Protein AF-A0ABD5AXC2-F1 (afdb_monomer_lite)

Radius of gyration: 15.1 Å; chains: 1; bounding box: 23×10×56 Å

Secondary structure (DSSP, 8-state):
-HHHHHHHHHHHHHHHHTT-EEEE-SS-EEEE-PPTT---------

Organism: Staphylococcus chromogenes (NCBI:txid46126)

Sequence (46 aa):
MAKQNERIQNVVHMLSSIGVKVKKTKSRLDIMRSLPNAKPATEKLK

Structure (mmCIF, N/CA/C/O backbone):
data_AF-A0ABD5AXC2-F1
#
_entry.id   AF-A0ABD5AXC2-F1
#
loop_
_atom_site.group_PDB
_atom_site.id
_atom_site.type_symbol
_atom_site.label_atom_id
_atom_site.label_alt_id
_atom_site.label_comp_id
_atom_site.label_asym_id
_atom_site.label_entity_id
_atom_site.label_seq_id
_atom_site.pdbx_PDB_ins_code
_atom_site.Cartn_x
_atom_site.Cartn_y
_atom_site.Cartn_z
_at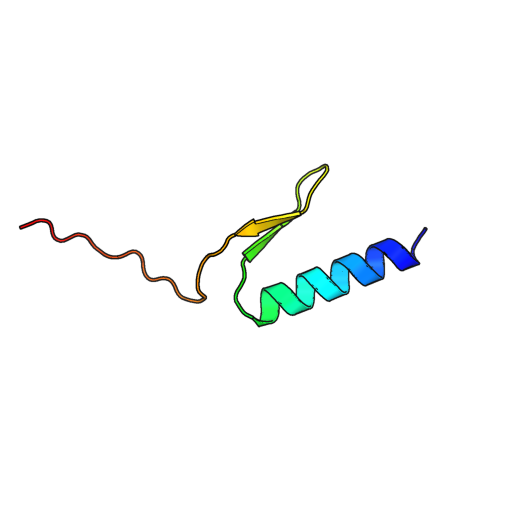om_site.occupancy
_atom_site.B_iso_or_equiv
_atom_site.auth_seq_id
_atom_site.auth_comp_id
_atom_site.auth_asym_id
_atom_site.auth_atom_id
_atom_site.pdbx_PDB_model_num
ATOM 1 N N . MET A 1 1 ? -6.442 -2.976 19.532 1.00 48.69 1 MET A N 1
ATOM 2 C CA . MET A 1 1 ? -6.763 -2.761 18.100 1.00 48.69 1 MET A CA 1
ATOM 3 C C . MET A 1 1 ? -5.739 -1.891 17.347 1.00 48.69 1 MET A C 1
ATOM 5 O O . MET A 1 1 ? -5.669 -2.009 16.134 1.00 48.69 1 MET A O 1
ATOM 9 N N . ALA A 1 2 ? -4.881 -1.099 18.015 1.00 59.81 2 ALA A N 1
ATOM 10 C CA . ALA A 1 2 ? -3.852 -0.271 17.353 1.00 59.81 2 ALA A CA 1
ATOM 11 C C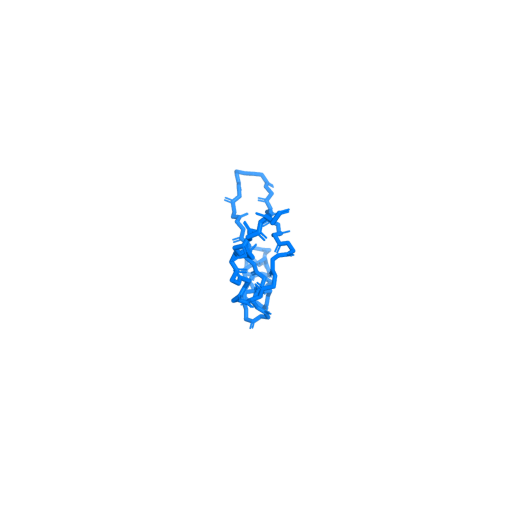 . ALA A 1 2 ? -2.676 -1.058 16.719 1.00 59.81 2 ALA A C 1
ATOM 13 O O . ALA A 1 2 ? -2.298 -0.790 15.582 1.00 59.81 2 ALA A O 1
ATOM 14 N N . LYS A 1 3 ? -2.175 -2.108 17.394 1.00 67.12 3 LYS A N 1
ATOM 15 C CA . LYS A 1 3 ? -1.011 -2.913 16.951 1.00 67.12 3 LYS A CA 1
ATOM 16 C C . LYS A 1 3 ? -1.127 -3.538 15.554 1.00 67.12 3 LYS A C 1
ATOM 18 O O . LYS A 1 3 ? -0.119 -3.747 14.887 1.00 67.12 3 LYS A O 1
ATOM 23 N N . GLN A 1 4 ? -2.334 -3.897 15.112 1.00 71.25 4 GLN A N 1
ATOM 24 C CA . GLN A 1 4 ? -2.523 -4.472 13.772 1.00 71.25 4 GLN A CA 1
ATOM 25 C C . GLN A 1 4 ? -2.416 -3.406 12.679 1.00 71.25 4 GLN A C 1
ATOM 27 O O . GLN A 1 4 ? -1.861 -3.674 11.618 1.00 71.25 4 GLN A O 1
ATOM 32 N N . ASN A 1 5 ? -2.888 -2.190 12.955 1.00 76.94 5 ASN A N 1
ATOM 33 C CA . ASN A 1 5 ? -2.829 -1.085 12.006 1.00 76.94 5 ASN A CA 1
ATOM 34 C C . ASN A 1 5 ? -1.378 -0.624 11.781 1.00 76.94 5 ASN A C 1
ATOM 36 O O . ASN A 1 5 ? -0.981 -0.389 10.645 1.00 76.94 5 ASN A O 1
ATOM 40 N N . GLU A 1 6 ? -0.565 -0.600 12.841 1.00 81.19 6 GLU A N 1
ATOM 41 C CA . GLU A 1 6 ? 0.876 -0.300 12.771 1.00 81.19 6 GLU A CA 1
ATOM 42 C C . GLU A 1 6 ? 1.642 -1.318 11.916 1.00 81.19 6 GLU A C 1
ATOM 44 O O . GLU A 1 6 ? 2.429 -0.946 11.049 1.00 81.19 6 GLU A O 1
ATOM 49 N N . ARG A 1 7 ? 1.370 -2.620 12.091 1.00 82.94 7 ARG A N 1
ATOM 50 C CA . ARG A 1 7 ? 1.998 -3.674 11.272 1.00 82.94 7 ARG A CA 1
ATOM 51 C C . ARG A 1 7 ? 1.659 -3.527 9.794 1.00 82.94 7 ARG A C 1
ATOM 53 O O . ARG A 1 7 ? 2.537 -3.668 8.948 1.00 82.94 7 ARG A O 1
ATOM 60 N N . ILE A 1 8 ? 0.398 -3.227 9.486 1.00 84.81 8 ILE A N 1
ATOM 61 C CA . ILE A 1 8 ? -0.047 -3.014 8.107 1.00 84.81 8 ILE A CA 1
ATOM 62 C C . ILE A 1 8 ? 0.652 -1.788 7.510 1.00 84.81 8 ILE A C 1
ATOM 64 O O . ILE A 1 8 ? 1.140 -1.862 6.387 1.00 84.81 8 ILE A O 1
ATOM 68 N N . GLN A 1 9 ? 0.762 -0.689 8.258 1.00 83.19 9 GLN A N 1
ATOM 69 C CA . GLN A 1 9 ? 1.476 0.507 7.807 1.00 83.19 9 GLN A CA 1
ATOM 70 C C . GLN A 1 9 ? 2.960 0.237 7.540 1.00 83.19 9 GLN A C 1
ATOM 72 O O . GLN A 1 9 ? 3.462 0.667 6.506 1.00 83.19 9 GLN A O 1
ATOM 77 N N . ASN A 1 10 ? 3.633 -0.539 8.392 1.0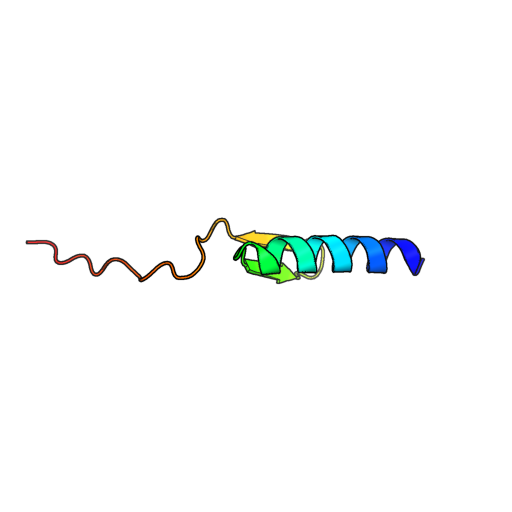0 88.62 10 ASN A N 1
ATOM 78 C CA . ASN A 1 10 ? 5.033 -0.913 8.178 1.00 88.62 10 ASN A CA 1
ATOM 79 C C . ASN A 1 10 ? 5.227 -1.739 6.901 1.00 88.62 10 ASN A C 1
ATOM 81 O O . ASN A 1 10 ? 6.152 -1.479 6.135 1.00 88.62 10 ASN A O 1
ATOM 85 N N . VAL A 1 11 ? 4.336 -2.696 6.625 1.00 85.44 11 VAL A N 1
ATOM 86 C CA . VAL A 1 11 ? 4.391 -3.492 5.387 1.00 85.44 11 VAL A CA 1
ATOM 87 C C . VAL A 1 11 ? 4.123 -2.615 4.161 1.00 85.44 11 VAL A C 1
ATOM 89 O O . VAL A 1 11 ? 4.832 -2.723 3.165 1.00 85.44 11 VAL A O 1
ATOM 92 N N . VAL A 1 12 ? 3.146 -1.707 4.233 1.00 84.50 12 VAL A N 1
ATOM 93 C CA . VAL A 1 12 ? 2.854 -0.750 3.152 1.00 84.50 12 VAL A CA 1
ATOM 94 C C . VAL A 1 12 ? 4.053 0.161 2.885 1.00 84.50 12 VAL A C 1
ATOM 96 O O . VAL A 1 12 ? 4.396 0.389 1.725 1.00 84.50 12 VAL A O 1
ATOM 99 N N . HIS A 1 13 ? 4.704 0.653 3.940 1.00 86.12 13 HIS A N 1
ATOM 100 C CA . HIS A 1 13 ? 5.889 1.497 3.833 1.00 86.12 13 HIS A CA 1
ATOM 101 C C . HIS A 1 13 ? 7.046 0.740 3.173 1.00 86.12 13 HIS A C 1
ATOM 103 O O . HIS A 1 13 ? 7.606 1.222 2.195 1.00 86.12 13 HIS A O 1
ATOM 109 N N . MET A 1 14 ? 7.319 -0.490 3.619 1.00 87.06 14 MET A N 1
ATOM 110 C CA . MET A 1 14 ? 8.369 -1.342 3.054 1.00 87.06 14 MET A CA 1
ATOM 111 C C . MET A 1 14 ? 8.141 -1.646 1.568 1.00 87.06 14 MET A C 1
ATOM 113 O O . MET A 1 14 ? 9.059 -1.526 0.762 1.00 87.06 14 MET A O 1
ATOM 117 N N . LEU A 1 15 ? 6.909 -1.990 1.182 1.00 82.62 15 LEU A N 1
ATOM 118 C CA . LEU A 1 15 ? 6.553 -2.229 -0.220 1.00 82.62 15 LEU A CA 1
ATOM 119 C C . LEU A 1 15 ? 6.711 -0.960 -1.070 1.00 82.62 15 LEU A C 1
ATOM 121 O O . LEU A 1 15 ? 7.221 -1.024 -2.188 1.00 82.62 15 LEU A O 1
ATOM 125 N N . SER A 1 16 ? 6.345 0.198 -0.518 1.00 81.12 16 SER A N 1
ATOM 126 C CA . SER A 1 16 ? 6.489 1.488 -1.199 1.00 81.12 16 SER A CA 1
ATOM 127 C C . SER A 1 16 ? 7.959 1.855 -1.425 1.00 81.12 16 SER A C 1
ATOM 129 O O . SER A 1 16 ? 8.302 2.331 -2.505 1.00 81.12 16 SER A O 1
ATOM 131 N N . SER A 1 17 ? 8.845 1.575 -0.462 1.00 81.81 17 SER A N 1
ATOM 132 C CA . SER A 1 17 ? 10.296 1.786 -0.595 1.00 81.81 17 SER A CA 1
ATOM 133 C C . SER A 1 17 ? 10.938 0.930 -1.692 1.00 81.81 17 SER A C 1
ATOM 135 O O . SER A 1 17 ? 11.924 1.347 -2.288 1.00 81.81 17 SER A O 1
ATOM 137 N N . ILE A 1 18 ? 10.369 -0.242 -1.994 1.00 83.12 18 ILE A N 1
ATOM 138 C CA . ILE A 1 18 ? 10.824 -1.132 -3.081 1.00 83.12 18 ILE A CA 1
ATOM 139 C C . ILE A 1 18 ? 10.296 -0.652 -4.453 1.00 83.12 18 ILE A C 1
ATOM 141 O O . ILE A 1 18 ? 10.662 -1.183 -5.500 1.00 83.12 18 ILE A O 1
ATOM 145 N N . GLY A 1 19 ? 9.457 0.389 -4.477 1.00 73.69 19 GLY A N 1
ATOM 146 C CA . GLY A 1 19 ? 8.870 0.929 -5.702 1.00 73.69 19 GLY A CA 1
ATOM 147 C C . GLY A 1 19 ? 7.548 0.277 -6.099 1.00 73.69 19 GLY A C 1
ATOM 148 O O . GLY A 1 19 ? 7.070 0.490 -7.212 1.00 73.69 19 GLY A O 1
ATOM 149 N N . VAL A 1 20 ? 6.941 -0.501 -5.199 1.00 79.12 20 VAL A N 1
ATOM 150 C CA . VAL A 1 20 ? 5.629 -1.118 -5.403 1.00 79.12 20 VAL A CA 1
ATOM 151 C C . VAL A 1 20 ? 4.544 -0.121 -5.011 1.00 79.12 20 VAL A C 1
ATOM 153 O O . VAL A 1 20 ? 4.521 0.395 -3.894 1.00 79.12 20 VAL A O 1
ATOM 156 N N . LYS A 1 21 ? 3.598 0.144 -5.914 1.00 80.44 21 LYS A N 1
ATOM 157 C CA . LYS A 1 21 ? 2.495 1.068 -5.633 1.00 80.44 21 LYS A CA 1
ATOM 158 C C . LYS A 1 21 ? 1.396 0.342 -4.859 1.00 80.44 21 LYS A C 1
ATOM 160 O O . LYS A 1 21 ? 0.742 -0.551 -5.397 1.00 80.44 21 LYS A O 1
ATOM 165 N N . VAL A 1 22 ? 1.178 0.738 -3.605 1.00 81.88 22 VAL A N 1
ATOM 166 C CA . VAL A 1 22 ? 0.126 0.171 -2.749 1.00 81.88 22 VAL A CA 1
ATOM 167 C C . VAL A 1 22 ? -1.051 1.141 -2.658 1.00 81.88 22 VAL A C 1
ATOM 169 O O . VAL A 1 22 ? -0.914 2.261 -2.169 1.00 81.88 22 VAL A O 1
ATOM 172 N N . LYS A 1 23 ? -2.231 0.718 -3.118 1.00 82.88 23 LYS A N 1
ATOM 173 C CA . LYS A 1 23 ? -3.475 1.491 -3.047 1.00 82.88 23 LYS A CA 1
ATOM 174 C C . LYS A 1 23 ? -4.364 0.928 -1.942 1.00 82.88 23 LYS A C 1
ATOM 176 O O . LYS A 1 23 ? -4.733 -0.245 -1.949 1.00 82.88 23 LYS A O 1
ATOM 181 N N . LYS A 1 24 ? -4.746 1.771 -0.984 1.00 81.00 24 LYS A N 1
ATOM 182 C CA . LYS A 1 24 ? -5.680 1.382 0.078 1.00 81.00 24 LYS A CA 1
ATOM 183 C C . LYS A 1 24 ? -7.119 1.478 -0.426 1.00 81.00 24 LYS A C 1
ATOM 185 O O . LYS A 1 24 ? -7.554 2.538 -0.866 1.00 81.00 24 LYS A O 1
ATOM 190 N N . THR A 1 25 ? -7.858 0.377 -0.352 1.00 78.12 25 THR A N 1
ATOM 191 C CA . THR A 1 25 ? -9.304 0.329 -0.616 1.00 78.12 25 THR A CA 1
ATOM 192 C C . THR A 1 25 ? -10.065 0.135 0.699 1.00 78.12 25 THR A C 1
ATOM 194 O O . THR A 1 25 ? -9.455 -0.134 1.734 1.00 78.12 25 THR A O 1
ATOM 197 N N . LYS A 1 26 ? -11.401 0.262 0.685 1.00 73.62 26 LYS A N 1
ATOM 198 C CA . LYS A 1 26 ? -12.242 0.140 1.896 1.00 73.62 26 LYS A CA 1
ATOM 199 C C . LYS A 1 26 ? -12.036 -1.174 2.668 1.00 73.62 26 LYS A C 1
ATOM 201 O O . LYS A 1 26 ? -12.225 -1.186 3.876 1.00 73.62 26 LYS A O 1
ATOM 206 N N . SER A 1 27 ? -11.660 -2.257 1.983 1.00 80.19 27 SER A N 1
ATOM 207 C CA . SER A 1 27 ? -11.541 -3.599 2.573 1.00 80.19 27 SER A CA 1
ATOM 208 C C . SER A 1 27 ? -10.150 -4.225 2.418 1.00 80.19 27 SER A C 1
ATOM 210 O O . SER A 1 27 ? -9.785 -5.087 3.213 1.00 80.19 27 SER A O 1
ATOM 212 N N . ARG A 1 28 ? -9.361 -3.823 1.411 1.00 80.12 28 ARG A N 1
ATOM 213 C CA . ARG A 1 28 ? -8.110 -4.507 1.038 1.00 80.12 28 ARG A CA 1
ATOM 214 C C . ARG A 1 28 ? -7.010 -3.524 0.637 1.00 80.12 28 ARG A C 1
ATOM 216 O O . ARG A 1 28 ? -7.285 -2.378 0.272 1.00 80.12 28 ARG A O 1
ATOM 223 N N . LEU A 1 29 ? -5.765 -3.988 0.665 1.00 81.00 29 LEU A N 1
ATOM 224 C CA . LEU A 1 29 ? -4.642 -3.312 0.019 1.00 81.00 29 LEU A CA 1
ATOM 225 C C . LEU A 1 29 ? -4.460 -3.909 -1.372 1.00 81.00 29 LEU A C 1
ATOM 227 O O . LEU A 1 29 ? -4.251 -5.113 -1.504 1.00 81.00 29 LEU A O 1
ATOM 231 N N . ASP A 1 30 ? -4.574 -3.066 -2.387 1.00 77.88 30 ASP A N 1
ATOM 232 C CA . ASP A 1 30 ? -4.284 -3.427 -3.765 1.00 77.88 30 ASP A CA 1
ATOM 233 C C . ASP A 1 30 ? -2.808 -3.124 -4.047 1.00 77.88 30 ASP A C 1
ATOM 235 O O . ASP A 1 30 ? -2.340 -2.003 -3.828 1.00 77.88 30 ASP A O 1
ATOM 239 N N . ILE A 1 31 ? -2.057 -4.149 -4.444 1.00 78.44 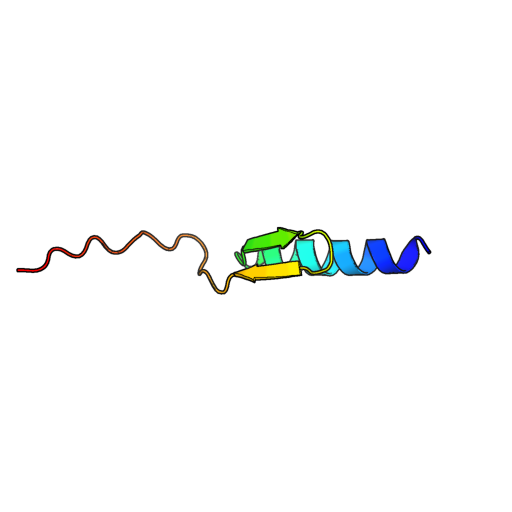31 ILE A N 1
ATOM 240 C CA . ILE A 1 31 ? -0.605 -4.098 -4.619 1.00 78.44 31 ILE A CA 1
ATOM 241 C C . ILE A 1 31 ? -0.336 -4.182 -6.117 1.00 78.44 31 ILE A C 1
ATOM 243 O O . ILE A 1 31 ? -0.371 -5.262 -6.710 1.00 78.44 31 ILE A O 1
ATOM 247 N N . MET A 1 32 ? -0.061 -3.039 -6.742 1.00 75.00 32 MET A N 1
ATOM 248 C CA . MET A 1 32 ? 0.252 -3.009 -8.164 1.00 75.00 32 MET A CA 1
ATOM 249 C C . MET A 1 32 ? 1.672 -3.534 -8.370 1.00 75.00 32 MET A C 1
ATOM 251 O O . MET A 1 32 ? 2.630 -2.951 -7.866 1.00 75.00 32 MET A O 1
ATOM 255 N N . ARG A 1 33 ? 1.823 -4.596 -9.169 1.00 65.31 33 ARG A N 1
ATOM 256 C CA . ARG A 1 33 ? 3.126 -5.108 -9.639 1.00 65.31 33 ARG A CA 1
ATOM 257 C C . ARG A 1 33 ? 3.748 -4.188 -10.700 1.00 65.31 33 ARG A C 1
ATOM 259 O O . ARG A 1 33 ? 4.192 -4.647 -11.746 1.00 65.31 33 ARG A O 1
ATOM 266 N N . SER A 1 34 ? 3.714 -2.879 -10.485 1.00 63.88 34 SER A N 1
ATOM 267 C CA . SER A 1 34 ? 4.382 -1.928 -11.365 1.00 63.88 34 SER A CA 1
ATOM 268 C C . SER A 1 34 ? 5.824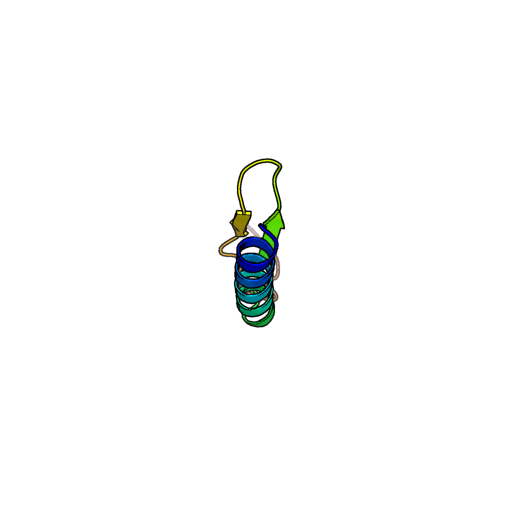 -1.770 -10.909 1.00 63.88 34 SER A C 1
ATOM 270 O O . SER A 1 34 ? 6.065 -1.512 -9.732 1.00 63.88 34 SER A O 1
ATOM 272 N N . LEU A 1 35 ? 6.767 -1.898 -11.838 1.00 58.91 35 LEU A N 1
ATOM 273 C CA . LEU A 1 35 ? 8.159 -1.536 -11.596 1.00 58.91 35 LEU A CA 1
ATOM 274 C C . LEU A 1 35 ? 8.255 -0.029 -11.278 1.00 58.91 35 LEU A C 1
ATOM 276 O O . LEU A 1 35 ? 7.552 0.766 -11.919 1.00 58.91 35 LEU A O 1
ATOM 280 N N . PRO A 1 36 ? 9.117 0.393 -10.335 1.00 60.38 36 PRO A N 1
ATOM 281 C CA . PRO A 1 36 ? 9.424 1.807 -10.153 1.00 60.38 36 PRO A CA 1
ATOM 282 C C . PRO A 1 36 ? 9.925 2.398 -11.474 1.00 60.38 36 PRO A C 1
ATOM 284 O O . PRO A 1 36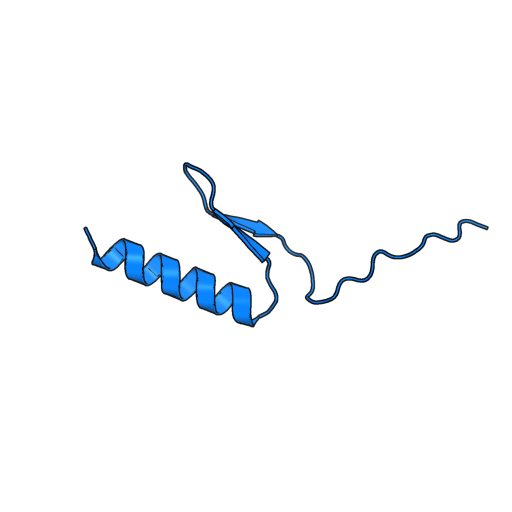 ? 10.742 1.789 -12.161 1.00 60.38 36 PRO A O 1
ATOM 287 N N . ASN A 1 37 ? 9.425 3.580 -11.843 1.00 60.03 37 ASN A N 1
ATOM 288 C CA . ASN A 1 37 ? 9.751 4.243 -13.111 1.00 60.03 37 ASN A CA 1
ATOM 289 C C . ASN A 1 37 ? 9.446 3.418 -14.373 1.00 60.03 37 ASN A C 1
ATOM 291 O O . ASN A 1 37 ? 10.167 3.530 -15.366 1.00 60.03 37 ASN A O 1
ATOM 295 N N . ALA A 1 38 ? 8.364 2.632 -14.377 1.00 59.75 38 ALA A N 1
ATOM 296 C CA . ALA A 1 38 ? 7.810 2.094 -15.615 1.00 59.75 38 ALA A CA 1
ATOM 297 C C . ALA A 1 38 ? 7.431 3.258 -16.551 1.00 59.75 38 ALA A C 1
ATOM 299 O O . ALA A 1 38 ? 6.346 3.833 -16.455 1.00 59.75 38 ALA A O 1
ATOM 300 N N . LYS A 1 39 ? 8.359 3.646 -17.433 1.00 64.31 39 LYS A N 1
ATOM 301 C CA . LYS A 1 39 ? 8.057 4.538 -18.548 1.00 64.31 39 LYS A CA 1
ATOM 302 C C . LYS A 1 39 ? 7.030 3.798 -19.403 1.00 64.31 39 LYS A C 1
ATOM 304 O O . LYS A 1 39 ? 7.295 2.645 -19.750 1.00 64.31 39 LYS A O 1
ATOM 309 N N . PRO A 1 40 ? 5.869 4.397 -19.711 1.00 64.88 40 PRO A N 1
ATOM 310 C CA . PRO A 1 40 ? 4.955 3.785 -20.659 1.00 64.88 40 PRO A CA 1
ATOM 311 C C . PRO A 1 40 ? 5.743 3.562 -21.948 1.00 64.88 40 PRO A C 1
ATOM 313 O O . PRO A 1 40 ? 6.334 4.503 -22.482 1.00 64.88 40 PRO A O 1
ATOM 316 N N . ALA A 1 41 ? 5.835 2.307 -22.386 1.00 64.06 41 ALA A N 1
ATOM 317 C CA . ALA A 1 41 ? 6.446 1.999 -23.663 1.00 64.06 41 ALA A CA 1
ATOM 318 C C . ALA A 1 41 ? 5.610 2.715 -24.725 1.00 64.06 41 ALA A C 1
ATOM 320 O O . ALA A 1 41 ? 4.436 2.402 -24.913 1.00 64.06 41 ALA A O 1
ATOM 321 N N . THR A 1 42 ? 6.180 3.732 -25.366 1.00 64.19 42 THR A N 1
ATOM 322 C CA . THR A 1 42 ? 5.597 4.325 -26.562 1.00 64.19 42 THR A CA 1
ATOM 323 C C . THR A 1 42 ? 5.696 3.268 -27.648 1.00 64.19 42 THR A C 1
ATOM 325 O O . THR A 1 42 ? 6.737 3.118 -28.286 1.00 64.19 42 THR A O 1
ATOM 328 N N . GLU A 1 43 ? 4.629 2.493 -27.825 1.00 65.44 43 GLU A N 1
ATOM 329 C CA . GLU A 1 43 ? 4.459 1.639 -28.992 1.00 65.44 43 GLU A CA 1
ATOM 330 C C . GLU A 1 43 ? 4.465 2.538 -30.232 1.00 65.44 43 GLU A C 1
ATOM 332 O O . GLU A 1 43 ? 3.452 3.100 -30.643 1.00 65.44 43 GLU A O 1
ATOM 337 N N . LYS A 1 44 ? 5.640 2.714 -30.839 1.00 64.12 44 LYS A N 1
ATOM 338 C CA . LYS A 1 44 ? 5.714 3.056 -32.254 1.00 64.12 44 LYS A CA 1
ATOM 339 C C . LYS A 1 44 ? 5.491 1.758 -33.017 1.00 64.12 44 LYS A C 1
ATOM 341 O O . LYS A 1 44 ? 6.449 1.119 -33.442 1.00 64.12 44 LYS A O 1
ATOM 346 N N . LEU A 1 45 ? 4.226 1.353 -33.111 1.00 63.16 45 LEU A N 1
ATOM 347 C CA . LEU A 1 45 ? 3.791 0.356 -34.082 1.00 63.16 45 LEU A CA 1
ATOM 348 C C . LEU A 1 45 ? 4.193 0.892 -35.463 1.00 63.16 45 LEU A C 1
ATOM 350 O O . LEU A 1 45 ? 3.792 1.997 -35.837 1.00 63.16 45 LEU A O 1
ATOM 354 N N . LYS A 1 46 ? 5.080 0.163 -36.139 1.00 55.66 46 LYS A N 1
ATOM 355 C CA . LYS A 1 46 ? 5.523 0.446 -37.504 1.00 55.66 46 LYS A CA 1
ATOM 356 C C . LYS A 1 46 ? 4.697 -0.380 -38.475 1.00 55.66 46 LYS A C 1
ATOM 358 O O . LYS A 1 46 ? 4.418 -1.547 -38.125 1.00 55.66 46 LYS A O 1
#

Foldseek 3Di:
DVVVVVVVVVVCVVLVVQQWDWDDDPPDIDTDPDHRPPDPPPPPPD

InterPro domains:
  IPR049839 Lmo0850-like [NF040845] (3-36)
  IPR049839 Lmo0850-like [PF28120] (3-36)

pLDDT: mean 73.78, std 10.11, range [48.69, 88.62]